Protein AF-A0A854CLK4-F1 (afdb_monomer_lite)

Secondary structure (DSSP, 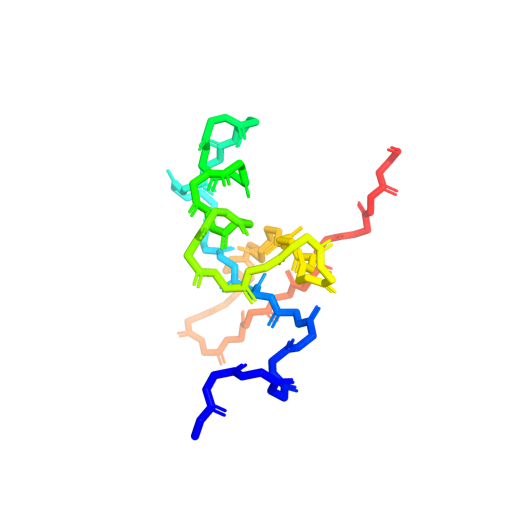8-state):
-GGG--EEEEETTS-SHHHHHHHHHHH-TTPEEEEEEEEETTEEEEPPP-

Sequence (50 aa):
GIGRVKRLLCDSGYTGDPFAEGVQDILGKHVTVQIAKRSELHTFKVMPKR

Organism: Xanthomonas oryzae pv. oryzae (NCBI:txid64187)

Structure (mmCIF, N/CA/C/O backbone):
data_AF-A0A854CLK4-F1
#
_entry.id   AF-A0A854CLK4-F1
#
loop_
_atom_site.group_PDB
_atom_site.id
_atom_site.type_symbol
_atom_site.label_atom_id
_atom_site.label_alt_id
_atom_site.label_comp_id
_atom_site.label_asym_id
_atom_site.label_entity_id
_atom_site.label_seq_id
_atom_site.pdbx_PDB_ins_code
_atom_site.Cartn_x
_atom_site.Cartn_y
_atom_site.Cartn_z
_atom_site.occupancy
_atom_site.B_iso_or_equiv
_atom_site.auth_seq_id
_atom_site.auth_comp_id
_atom_site.auth_asym_id
_atom_site.auth_atom_id
_atom_site.pdbx_PDB_model_num
ATOM 1 N N . GLY A 1 1 ? -17.558 3.332 -2.334 1.00 60.28 1 GLY A N 1
ATOM 2 C CA . GLY A 1 1 ? -17.082 3.253 -0.941 1.00 60.28 1 GLY A CA 1
ATOM 3 C C . GLY A 1 1 ? -15.875 2.345 -0.881 1.00 60.28 1 GLY A C 1
ATOM 4 O O . GLY A 1 1 ? -15.947 1.235 -1.391 1.00 60.28 1 GLY A O 1
ATOM 5 N N . ILE A 1 2 ? -14.776 2.829 -0.311 1.00 68.44 2 ILE A N 1
ATOM 6 C CA . ILE A 1 2 ? -13.465 2.159 -0.276 1.00 68.44 2 ILE A CA 1
ATOM 7 C C . ILE A 1 2 ? -13.467 0.811 0.475 1.00 68.44 2 ILE A C 1
ATOM 9 O O . ILE A 1 2 ? -12.627 -0.033 0.192 1.00 68.44 2 ILE A O 1
ATOM 13 N N . GLY A 1 3 ? -14.461 0.530 1.326 1.00 78.12 3 GLY A N 1
ATOM 14 C CA . GLY A 1 3 ? -14.535 -0.699 2.138 1.00 78.12 3 GLY A CA 1
ATOM 15 C C . GLY A 1 3 ? -14.704 -2.033 1.388 1.00 78.12 3 GLY A C 1
ATOM 16 O O . GLY A 1 3 ? -14.956 -3.054 2.017 1.00 78.12 3 GLY A O 1
ATOM 17 N N . ARG A 1 4 ? -14.615 -2.052 0.051 1.00 85.19 4 ARG A N 1
ATOM 18 C CA . ARG A 1 4 ? -14.559 -3.290 -0.753 1.00 85.19 4 ARG A CA 1
ATOM 19 C C . ARG A 1 4 ? -13.150 -3.616 -1.253 1.00 85.19 4 ARG A C 1
ATOM 21 O O . ARG A 1 4 ? -12.947 -4.690 -1.822 1.00 85.19 4 ARG A O 1
ATOM 28 N N . VAL A 1 5 ? -12.193 -2.703 -1.087 1.00 85.25 5 VAL A N 1
ATOM 29 C CA . VAL A 1 5 ? -10.804 -2.912 -1.502 1.00 85.25 5 VAL A CA 1
ATOM 30 C C . VAL A 1 5 ? -10.177 -3.948 -0.574 1.00 85.25 5 VAL A C 1
ATOM 32 O O . VAL A 1 5 ? -10.289 -3.844 0.635 1.00 85.25 5 VAL A O 1
ATOM 35 N N . LYS A 1 6 ? -9.532 -4.978 -1.130 1.00 86.31 6 LYS A N 1
ATOM 36 C CA . LYS A 1 6 ? -8.854 -6.027 -0.339 1.00 86.31 6 LYS A CA 1
ATOM 37 C C . LYS A 1 6 ? -7.338 -5.984 -0.481 1.00 86.31 6 LYS A C 1
ATOM 39 O O . LYS A 1 6 ? -6.611 -6.460 0.386 1.00 86.31 6 LYS A O 1
ATOM 44 N N . ARG A 1 7 ? -6.852 -5.481 -1.616 1.00 87.38 7 ARG A N 1
ATOM 45 C CA . ARG A 1 7 ? -5.437 -5.520 -1.983 1.00 87.38 7 ARG A CA 1
ATOM 46 C C . ARG A 1 7 ? -5.059 -4.241 -2.703 1.00 87.38 7 ARG A C 1
ATOM 48 O O . ARG A 1 7 ? -5.774 -3.829 -3.614 1.00 87.38 7 ARG A O 1
ATOM 55 N N . LEU A 1 8 ? -3.930 -3.670 -2.307 1.00 87.38 8 LEU A N 1
ATOM 56 C CA . LEU A 1 8 ? -3.298 -2.547 -2.978 1.00 87.38 8 LEU A CA 1
ATOM 57 C C . LEU A 1 8 ? -1.999 -3.040 -3.619 1.00 87.38 8 LEU A C 1
ATOM 59 O O . LEU A 1 8 ? -1.119 -3.543 -2.921 1.00 87.38 8 LEU A O 1
ATOM 63 N N . LEU A 1 9 ? -1.901 -2.914 -4.940 1.00 87.56 9 LEU A N 1
ATOM 64 C CA . LEU A 1 9 ? -0.664 -3.151 -5.676 1.00 87.56 9 LEU A CA 1
ATOM 65 C C . LEU A 1 9 ? 0.088 -1.832 -5.774 1.00 87.56 9 LEU A C 1
ATOM 67 O O . LEU A 1 9 ? -0.462 -0.855 -6.278 1.00 87.56 9 LEU A O 1
ATOM 71 N N . CYS A 1 10 ? 1.318 -1.805 -5.275 1.00 82.88 10 CYS A N 1
ATOM 72 C CA . CYS A 1 10 ? 2.150 -0.615 -5.285 1.00 82.88 10 CYS A CA 1
ATOM 73 C C . CYS A 1 10 ? 3.443 -0.849 -6.057 1.00 82.88 10 CYS A C 1
ATOM 75 O O . CYS A 1 10 ? 3.969 -1.961 -6.062 1.00 82.88 10 CYS A O 1
ATOM 77 N N . ASP A 1 11 ? 3.936 0.192 -6.717 1.00 82.00 11 ASP A N 1
ATOM 78 C CA . ASP A 1 11 ? 5.208 0.128 -7.424 1.00 82.00 11 ASP A CA 1
ATOM 79 C C . ASP A 1 11 ? 6.387 0.024 -6.444 1.00 82.00 11 ASP A C 1
ATOM 81 O O . ASP A 1 11 ? 6.305 0.449 -5.292 1.00 82.00 11 ASP A O 1
ATOM 85 N N . SER A 1 12 ? 7.513 -0.518 -6.910 1.00 70.75 12 SER A N 1
ATOM 86 C CA . SER A 1 12 ? 8.712 -0.727 -6.088 1.00 70.75 12 SER A CA 1
ATOM 87 C C . SER A 1 12 ? 9.380 0.542 -5.545 1.00 70.75 12 SER A C 1
ATOM 89 O O . SER A 1 12 ? 10.255 0.423 -4.692 1.00 70.75 12 SER A O 1
ATOM 91 N N . GLY A 1 13 ? 8.981 1.736 -5.997 1.00 76.06 13 GLY A N 1
ATOM 92 C CA . GLY A 1 13 ? 9.396 3.002 -5.383 1.00 76.06 13 GLY A CA 1
ATOM 93 C C . GLY A 1 13 ? 8.727 3.292 -4.033 1.00 76.06 13 GLY A C 1
ATOM 94 O O . GLY A 1 13 ? 9.275 4.037 -3.226 1.00 76.06 13 GLY A O 1
A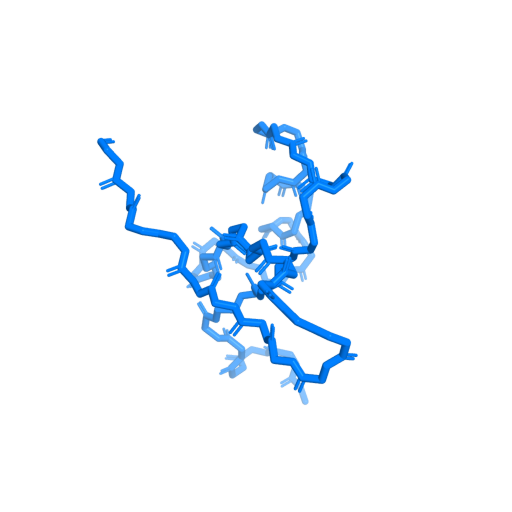TOM 95 N N . TYR A 1 14 ? 7.575 2.678 -3.756 1.00 74.44 14 TYR A N 1
ATOM 96 C CA . TYR A 1 14 ? 6.825 2.845 -2.512 1.00 74.44 14 TYR A CA 1
ATOM 97 C C . TYR A 1 14 ? 6.948 1.573 -1.681 1.00 74.44 14 TYR A C 1
ATOM 99 O O . TYR A 1 14 ? 6.248 0.585 -1.899 1.00 74.44 14 TYR A O 1
ATOM 107 N N . THR A 1 15 ? 7.888 1.573 -0.745 1.00 71.94 15 THR A N 1
ATOM 108 C CA . THR A 1 15 ? 8.217 0.394 0.060 1.00 71.94 15 THR A CA 1
ATOM 109 C C . THR A 1 15 ? 8.305 0.746 1.537 1.00 71.94 15 THR A C 1
ATOM 111 O O . THR A 1 15 ? 8.331 1.917 1.911 1.00 71.94 15 THR A O 1
ATOM 114 N N . GLY A 1 16 ? 8.355 -0.292 2.369 1.00 79.56 16 GLY A N 1
ATOM 115 C CA . GLY A 1 16 ? 8.536 -0.168 3.809 1.00 79.56 16 GLY A CA 1
ATOM 116 C C . GLY A 1 16 ? 7.232 -0.189 4.600 1.00 79.56 16 GLY A C 1
ATOM 117 O O . GLY A 1 16 ? 6.146 0.089 4.084 1.00 79.56 16 GLY A O 1
ATOM 118 N N . ASP A 1 17 ? 7.380 -0.522 5.878 1.00 82.56 17 ASP A N 1
ATOM 119 C CA . ASP A 1 17 ? 6.280 -0.627 6.836 1.00 82.56 17 ASP A CA 1
ATOM 120 C C . ASP A 1 17 ? 5.488 0.684 6.994 1.00 82.56 17 ASP A C 1
ATOM 122 O O . ASP A 1 17 ? 4.261 0.610 6.938 1.00 82.56 17 ASP A O 1
ATOM 126 N N . PRO A 1 18 ? 6.109 1.888 7.028 1.00 89.62 18 PRO A N 1
ATOM 127 C CA . PRO A 1 18 ? 5.357 3.140 7.170 1.00 89.62 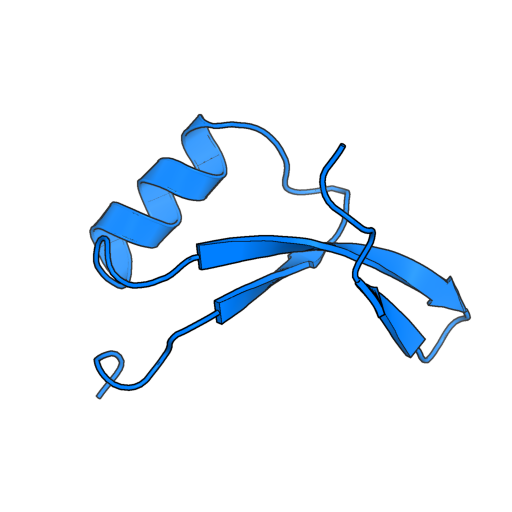18 PRO A CA 1
ATOM 128 C C . PRO A 1 18 ? 4.358 3.388 6.035 1.00 89.62 18 PRO A C 1
ATOM 130 O O . PRO A 1 18 ? 3.273 3.927 6.246 1.00 89.62 18 PRO A O 1
ATOM 133 N N . PHE A 1 19 ? 4.703 2.976 4.811 1.00 86.81 19 PHE A N 1
ATOM 134 C CA . PHE A 1 19 ? 3.797 3.099 3.673 1.00 86.81 19 PHE A CA 1
ATOM 135 C C . PHE A 1 19 ? 2.613 2.134 3.802 1.00 86.81 19 PHE A C 1
ATOM 137 O O . PHE A 1 19 ? 1.467 2.513 3.561 1.00 86.81 19 PHE A O 1
ATOM 144 N N . ALA A 1 20 ? 2.874 0.888 4.205 1.00 86.50 20 ALA A N 1
ATOM 145 C CA . ALA A 1 20 ? 1.824 -0.102 4.405 1.00 86.50 20 ALA A CA 1
ATOM 146 C C . ALA A 1 20 ? 0.876 0.276 5.553 1.00 86.50 20 ALA A C 1
ATOM 148 O O . ALA A 1 20 ? -0.334 0.085 5.423 1.00 86.50 20 ALA A O 1
ATOM 149 N N . GLU A 1 21 ? 1.409 0.841 6.635 1.00 90.00 21 GLU A N 1
ATOM 150 C CA . GLU A 1 21 ? 0.636 1.356 7.767 1.00 90.00 21 GLU A CA 1
ATOM 151 C C . GLU A 1 21 ? -0.264 2.518 7.346 1.00 90.00 21 GLU A C 1
ATOM 153 O O . GLU A 1 21 ? -1.476 2.441 7.541 1.00 90.00 21 GLU A O 1
ATOM 158 N N . GLY A 1 22 ? 0.270 3.519 6.637 1.00 90.75 22 GLY A N 1
ATOM 159 C CA . GLY A 1 22 ? -0.539 4.639 6.145 1.00 90.75 22 GLY A CA 1
ATOM 160 C C . GLY A 1 22 ? -1.686 4.200 5.223 1.00 90.75 22 GLY A C 1
ATOM 161 O O . GLY A 1 22 ? -2.789 4.743 5.277 1.00 90.75 22 GLY A O 1
ATOM 162 N N . VAL A 1 23 ? -1.476 3.162 4.406 1.00 89.44 23 VAL A N 1
ATOM 163 C CA . VAL A 1 23 ? -2.548 2.578 3.582 1.00 89.44 23 VAL A CA 1
ATOM 164 C C . VAL A 1 23 ? -3.617 1.903 4.445 1.00 89.44 23 VAL A C 1
ATOM 166 O O . VAL A 1 23 ? -4.805 2.020 4.140 1.00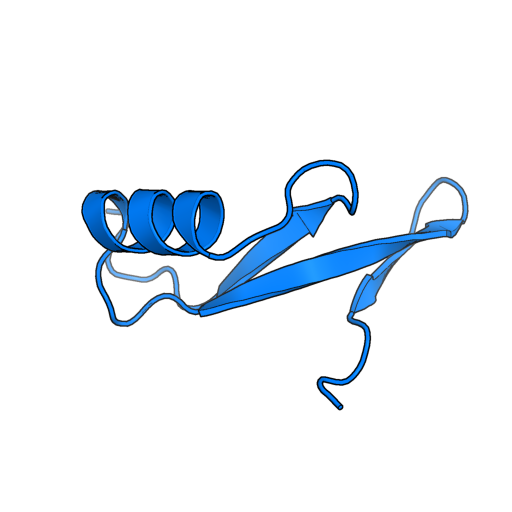 89.44 23 VAL A O 1
ATOM 169 N N . GLN A 1 24 ? -3.227 1.201 5.509 1.00 89.44 24 GLN A N 1
ATOM 170 C CA . GLN A 1 24 ? -4.175 0.567 6.428 1.00 89.44 24 GLN A CA 1
ATOM 171 C C . GLN A 1 24 ? -4.944 1.585 7.272 1.00 89.44 24 GLN A C 1
ATOM 173 O O . GLN A 1 24 ? -6.110 1.335 7.573 1.00 89.44 24 GLN A O 1
ATOM 178 N N . ASP A 1 25 ? -4.352 2.728 7.601 1.00 91.56 25 ASP A N 1
ATOM 179 C CA . ASP A 1 25 ? -5.045 3.807 8.311 1.00 91.56 25 ASP A CA 1
ATOM 180 C C . ASP A 1 25 ? -6.140 4.442 7.446 1.00 91.56 25 ASP A C 1
ATOM 182 O O . ASP A 1 25 ? -7.217 4.779 7.939 1.00 91.56 25 ASP A O 1
ATOM 186 N N . ILE A 1 26 ? -5.905 4.548 6.133 1.00 89.81 26 ILE A N 1
ATOM 187 C CA . ILE A 1 26 ? -6.852 5.161 5.190 1.00 89.81 26 ILE A CA 1
ATOM 188 C C . ILE A 1 26 ? -7.906 4.157 4.700 1.00 89.81 26 ILE A C 1
ATOM 190 O O . ILE A 1 26 ? -9.089 4.485 4.601 1.00 89.81 26 ILE A O 1
ATOM 194 N N . LEU A 1 27 ? -7.490 2.940 4.337 1.00 89.00 27 LEU A N 1
ATOM 195 C CA . LE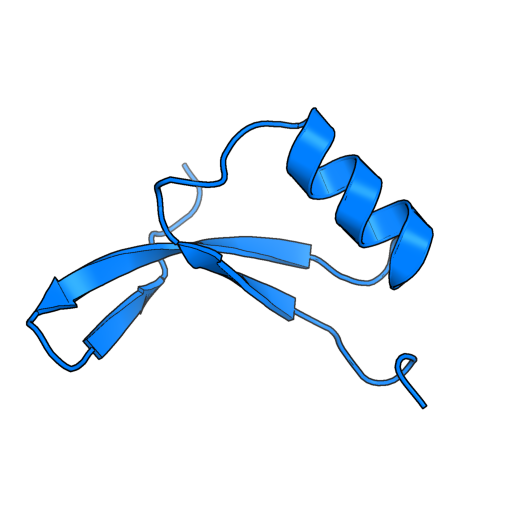U A 1 27 ? -8.358 1.944 3.692 1.00 89.00 27 LEU A CA 1
ATOM 196 C C . LEU A 1 27 ? -8.850 0.858 4.660 1.00 89.00 27 LEU A C 1
ATOM 198 O O . LEU A 1 27 ? -9.782 0.122 4.335 1.00 89.00 27 LEU A O 1
ATOM 202 N N . GLY A 1 28 ? -8.260 0.772 5.851 1.00 88.56 28 GLY A N 1
ATOM 203 C CA . GLY A 1 28 ? -8.550 -0.217 6.881 1.00 88.56 28 GLY A CA 1
ATOM 204 C C . GLY A 1 28 ? -7.557 -1.384 6.904 1.00 88.56 28 GLY A C 1
ATOM 205 O O . GLY A 1 28 ? -7.028 -1.816 5.880 1.00 88.56 28 GLY A O 1
ATOM 206 N N . LYS A 1 29 ? -7.389 -1.985 8.092 1.00 87.81 29 LYS A N 1
ATOM 207 C CA . LYS A 1 29 ? -6.482 -3.127 8.350 1.00 87.81 29 LYS A CA 1
ATOM 208 C C . LYS A 1 29 ? -6.767 -4.388 7.523 1.00 87.81 29 LYS A C 1
ATOM 210 O O . LYS A 1 29 ? -5.943 -5.292 7.464 1.00 87.81 29 LYS A O 1
ATOM 215 N N . HIS A 1 30 ? -7.939 -4.470 6.894 1.00 87.31 30 HIS A N 1
ATOM 216 C CA . HIS A 1 30 ? -8.301 -5.578 6.009 1.00 87.31 30 HIS A CA 1
ATOM 217 C C . HIS A 1 30 ? -7.611 -5.498 4.637 1.00 87.31 30 HIS A C 1
ATOM 219 O O . HIS A 1 30 ? -7.662 -6.463 3.871 1.00 87.31 30 HIS A O 1
ATOM 225 N N . VAL A 1 31 ? -6.984 -4.364 4.311 1.00 89.12 31 VAL A N 1
ATOM 226 C CA . VAL A 1 31 ? -6.287 -4.157 3.044 1.00 89.12 31 VAL A CA 1
ATOM 227 C C . VAL A 1 31 ? -4.836 -4.595 3.156 1.00 89.12 31 VAL A C 1
ATOM 229 O O . VAL A 1 31 ? -4.072 -4.094 3.975 1.00 89.12 31 VAL A O 1
ATOM 232 N N . THR A 1 32 ? -4.421 -5.504 2.275 1.00 89.38 32 THR A N 1
ATOM 233 C CA . THR A 1 32 ? -3.013 -5.905 2.176 1.00 89.38 32 THR A CA 1
ATOM 234 C C . THR A 1 32 ? -2.292 -5.092 1.108 1.00 89.38 32 THR A C 1
ATOM 236 O O . THR A 1 32 ? -2.760 -5.048 -0.033 1.00 89.38 32 THR A O 1
ATOM 239 N N . VAL A 1 33 ? -1.121 -4.547 1.433 1.00 87.50 33 VAL A N 1
ATOM 240 C CA . VAL A 1 33 ? -0.222 -3.927 0.450 1.00 87.50 33 VAL A CA 1
ATOM 241 C C . VAL A 1 33 ? 0.721 -4.977 -0.131 1.00 87.50 33 VAL A C 1
ATOM 243 O O . VAL A 1 33 ? 1.265 -5.823 0.587 1.00 87.50 33 VAL A O 1
ATOM 246 N N . GLN A 1 34 ? 0.876 -4.958 -1.451 1.00 86.50 34 GLN A N 1
ATOM 247 C CA . GLN A 1 34 ? 1.762 -5.842 -2.198 1.00 86.50 34 GLN A CA 1
ATOM 248 C C . GLN A 1 34 ? 2.594 -5.021 -3.172 1.00 86.50 34 GLN A C 1
ATOM 250 O O . GLN A 1 34 ? 2.058 -4.209 -3.923 1.00 86.50 34 GLN A O 1
ATOM 255 N N . ILE A 1 35 ? 3.902 -5.262 -3.171 1.00 80.94 35 ILE A N 1
ATOM 256 C CA . ILE A 1 35 ? 4.819 -4.595 -4.088 1.00 80.94 35 ILE A CA 1
ATOM 257 C C . ILE A 1 35 ? 4.829 -5.358 -5.408 1.00 80.94 35 ILE A C 1
ATOM 259 O O . ILE A 1 35 ? 5.209 -6.531 -5.470 1.00 80.94 35 ILE A O 1
ATOM 263 N N . ALA A 1 36 ? 4.399 -4.686 -6.466 1.00 77.50 36 ALA A N 1
ATOM 264 C CA . ALA A 1 36 ? 4.536 -5.153 -7.828 1.00 77.50 36 ALA A CA 1
ATOM 265 C C . ALA A 1 36 ? 5.806 -4.541 -8.424 1.00 77.50 36 ALA A C 1
ATOM 267 O O . ALA A 1 36 ? 6.016 -3.331 -8.362 1.00 77.50 36 ALA A O 1
ATOM 268 N N . LYS A 1 37 ? 6.661 -5.377 -9.016 1.00 70.12 37 LYS A N 1
ATOM 269 C CA . LYS A 1 37 ? 7.778 -4.890 -9.830 1.00 70.12 37 LYS A CA 1
ATOM 270 C C . LYS A 1 37 ? 7.312 -4.803 -11.278 1.00 70.12 37 LYS A C 1
ATOM 272 O O . LYS A 1 37 ? 6.661 -5.726 -11.778 1.00 70.12 37 LYS A O 1
ATOM 277 N N . ARG A 1 38 ? 7.650 -3.704 -11.954 1.00 66.69 38 ARG A N 1
ATOM 278 C CA . ARG A 1 38 ? 7.429 -3.565 -13.397 1.00 66.69 38 ARG A CA 1
ATOM 279 C C . ARG A 1 38 ? 8.343 -4.564 -14.105 1.00 66.69 38 ARG A C 1
ATOM 281 O O . ARG A 1 38 ? 9.556 -4.381 -14.100 1.00 66.69 38 ARG A O 1
ATOM 288 N N . SER A 1 39 ? 7.783 -5.646 -14.646 1.00 60.84 39 SER A N 1
ATOM 289 C CA . SER A 1 39 ? 8.583 -6.640 -15.375 1.00 60.84 39 SER A CA 1
ATOM 290 C C . SER A 1 39 ? 8.691 -6.319 -16.863 1.00 60.84 39 SER A C 1
ATOM 292 O O . SER A 1 39 ? 9.591 -6.835 -17.501 1.00 60.84 39 SER A O 1
ATOM 294 N N . GLU A 1 40 ? 7.824 -5.445 -17.389 1.00 55.41 40 GLU A N 1
ATOM 295 C CA . GLU A 1 40 ? 7.797 -4.948 -18.771 1.00 55.41 40 GLU A CA 1
ATOM 296 C C . GLU A 1 40 ? 6.937 -3.671 -18.837 1.00 55.41 40 GLU A C 1
ATOM 298 O O . GLU A 1 40 ? 6.168 -3.398 -17.913 1.00 55.41 40 GLU A O 1
ATOM 303 N N . LEU A 1 41 ? 7.056 -2.872 -19.909 1.00 56.31 41 LEU A N 1
ATOM 304 C CA . LEU A 1 41 ? 6.385 -1.566 -20.084 1.00 56.31 41 LEU A CA 1
ATOM 305 C C . LEU A 1 41 ? 4.860 -1.581 -19.823 1.00 56.31 41 LEU A C 1
ATOM 307 O O . LEU A 1 41 ? 4.310 -0.525 -19.511 1.00 56.31 41 LEU A O 1
ATOM 311 N N . HIS A 1 42 ? 4.198 -2.747 -19.880 1.00 55.62 42 HIS A N 1
ATOM 312 C CA . HIS A 1 42 ? 2.740 -2.885 -19.761 1.00 55.62 42 HIS A CA 1
ATOM 313 C C . HIS A 1 42 ? 2.240 -3.983 -18.802 1.00 55.62 42 HIS A C 1
ATOM 315 O O . HIS A 1 42 ? 1.042 -4.261 -18.790 1.00 55.62 42 HIS A O 1
ATOM 321 N N . THR A 1 43 ? 3.102 -4.571 -17.957 1.00 56.22 43 THR A N 1
ATOM 322 C CA . THR A 1 43 ? 2.670 -5.649 -17.044 1.00 56.22 43 THR A CA 1
ATOM 323 C C . THR A 1 43 ? 3.297 -5.517 -15.657 1.00 56.22 43 THR A C 1
ATOM 325 O O . THR A 1 43 ? 4.520 -5.495 -15.492 1.00 56.22 43 THR A O 1
ATOM 328 N N . PHE A 1 44 ? 2.442 -5.454 -14.635 1.00 59.56 44 PHE A N 1
ATOM 329 C CA . PHE A 1 44 ? 2.839 -5.511 -13.230 1.00 59.56 44 PHE A CA 1
ATOM 330 C C . PHE A 1 44 ? 2.839 -6.968 -12.766 1.00 59.56 44 PHE A C 1
ATOM 332 O O . PHE A 1 44 ? 1.801 -7.630 -12.809 1.00 59.56 44 PHE A O 1
ATOM 339 N N . LYS A 1 45 ? 3.986 -7.473 -12.298 1.00 69.88 45 LYS A N 1
ATOM 340 C CA . LYS A 1 45 ? 4.090 -8.822 -11.729 1.00 69.88 45 LYS A CA 1
ATOM 341 C C . LYS A 1 45 ? 4.176 -8.734 -10.209 1.00 69.88 45 LYS A C 1
ATOM 343 O O . LYS A 1 45 ? 5.071 -8.088 -9.660 1.00 69.88 45 LYS A O 1
ATOM 348 N N . VAL A 1 46 ? 3.241 -9.397 -9.529 1.00 71.50 46 VAL A N 1
ATOM 349 C CA . VAL A 1 46 ? 3.279 -9.562 -8.070 1.00 71.50 46 VAL A CA 1
ATOM 350 C C . VAL A 1 46 ? 4.445 -10.477 -7.718 1.00 71.50 46 VAL A C 1
ATOM 352 O O . VAL A 1 46 ? 4.526 -11.603 -8.212 1.00 71.50 46 VAL A O 1
ATOM 355 N N . MET A 1 47 ? 5.352 -9.994 -6.872 1.00 72.00 47 MET A N 1
ATOM 356 C CA . MET A 1 47 ? 6.451 -10.808 -6.359 1.00 72.00 47 MET A CA 1
ATOM 357 C C . MET A 1 47 ? 5.954 -11.667 -5.186 1.00 72.00 47 MET A C 1
ATOM 359 O O . MET A 1 47 ? 5.235 -11.150 -4.325 1.00 72.00 47 MET A O 1
ATOM 363 N N . PRO A 1 48 ? 6.319 -12.959 -5.117 1.00 60.41 48 PRO A N 1
ATOM 364 C CA . PRO A 1 48 ? 5.987 -13.785 -3.963 1.00 60.41 48 PRO A CA 1
ATOM 365 C C . PRO A 1 48 ? 6.652 -13.215 -2.703 1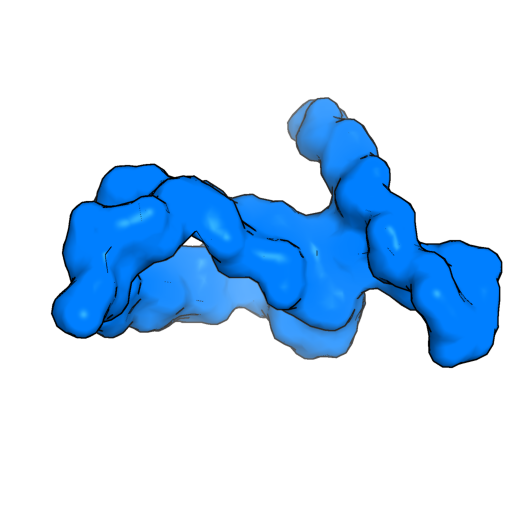.00 60.41 48 PRO A C 1
ATOM 367 O O . PRO A 1 48 ? 7.803 -12.775 -2.745 1.00 60.41 48 PRO A O 1
ATOM 370 N N . LYS A 1 49 ? 5.916 -13.206 -1.585 1.00 63.78 49 LYS A N 1
ATOM 371 C CA . LYS A 1 49 ? 6.475 -12.858 -0.273 1.00 63.78 49 LYS A CA 1
ATOM 372 C C . LYS A 1 49 ? 7.429 -13.978 0.159 1.00 63.78 49 LYS A C 1
ATOM 374 O O . LYS A 1 49 ? 7.062 -15.146 0.044 1.00 63.78 49 LYS A O 1
ATOM 379 N N . ARG A 1 50 ? 8.641 -13.609 0.577 1.00 54.97 50 ARG A N 1
ATOM 380 C CA . ARG A 1 50 ? 9.655 -14.522 1.124 1.00 54.97 50 ARG A CA 1
ATOM 381 C C . ARG A 1 50 ? 9.453 -14.698 2.622 1.00 54.97 50 ARG A C 1
ATOM 383 O O . ARG A 1 50 ? 9.019 -13.707 3.250 1.00 54.97 50 ARG A O 1
#

pLDDT: mean 77.74, std 11.83, range [54.97, 91.56]

Radius of gyration: 11.56 Å; chains: 1; bounding box: 27×20×28 Å

Foldseek 3Di:
DLQVAQEDEDEPVQDDDVSQVVCCVVNNPNYGYFYWYPPDPPDTDTDDDD